Protein AF-A0A7X2CLA0-F1 (afdb_monomer_lite)

Structure (mmCIF, N/CA/C/O backbone):
data_AF-A0A7X2CLA0-F1
#
_entry.id   AF-A0A7X2CLA0-F1
#
loop_
_atom_site.group_PDB
_atom_site.id
_atom_site.type_symbol
_atom_site.label_atom_id
_atom_site.label_alt_id
_atom_site.label_comp_id
_atom_site.label_asym_id
_atom_site.label_entity_id
_atom_site.label_seq_id
_atom_site.pdbx_PDB_ins_code
_atom_site.Cartn_x
_atom_site.Cartn_y
_atom_site.Cartn_z
_atom_site.occupancy
_atom_site.B_iso_or_equiv
_atom_site.auth_seq_id
_atom_site.auth_comp_id
_atom_site.auth_asym_id
_atom_site.auth_atom_id
_atom_site.pdbx_P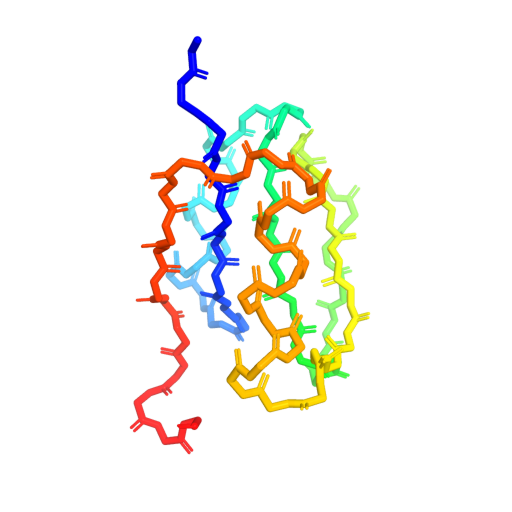DB_model_num
ATOM 1 N N . MET A 1 1 ? -17.010 -0.559 11.878 1.00 72.81 1 MET A N 1
ATOM 2 C CA . MET A 1 1 ? -17.067 -0.376 10.407 1.00 72.81 1 MET A CA 1
ATOM 3 C C . MET A 1 1 ? -15.781 -0.935 9.830 1.00 72.81 1 MET A C 1
ATOM 5 O O . MET A 1 1 ? -14.774 -0.778 10.499 1.00 72.81 1 MET A O 1
ATOM 9 N N . LYS A 1 2 ? -15.812 -1.586 8.659 1.00 90.62 2 LYS A N 1
ATOM 10 C CA . LYS A 1 2 ? -14.617 -2.230 8.092 1.00 90.62 2 LYS A CA 1
ATOM 11 C C . LYS A 1 2 ? -13.635 -1.194 7.528 1.00 90.62 2 LYS A C 1
ATOM 13 O O . LYS A 1 2 ? -14.030 -0.420 6.651 1.00 90.62 2 LYS A O 1
ATOM 18 N N . ARG A 1 3 ? -12.383 -1.179 7.991 1.00 97.81 3 ARG A N 1
ATOM 19 C CA . ARG A 1 3 ? -11.293 -0.375 7.415 1.00 97.81 3 ARG A CA 1
ATOM 20 C C . ARG A 1 3 ? -10.691 -1.114 6.220 1.00 97.81 3 ARG A C 1
ATOM 22 O O . ARG A 1 3 ? -10.443 -2.313 6.291 1.00 97.81 3 ARG A O 1
ATOM 29 N N . ILE A 1 4 ? -10.480 -0.400 5.115 1.00 98.50 4 ILE A N 1
ATOM 30 C CA . ILE A 1 4 ? -10.014 -0.993 3.850 1.00 98.50 4 ILE A CA 1
ATOM 31 C C . ILE A 1 4 ? -8.608 -0.484 3.569 1.00 98.50 4 ILE A C 1
ATOM 33 O O . ILE A 1 4 ? -8.366 0.720 3.672 1.00 98.50 4 ILE A O 1
ATOM 37 N N . LEU A 1 5 ? -7.728 -1.397 3.177 1.00 98.69 5 LEU A N 1
ATOM 38 C CA . LEU A 1 5 ? -6.472 -1.106 2.512 1.00 98.69 5 LEU A CA 1
ATOM 39 C C . LEU A 1 5 ? -6.608 -1.459 1.029 1.00 98.69 5 LEU A C 1
ATOM 41 O O . LEU A 1 5 ? -6.795 -2.621 0.682 1.00 98.69 5 LEU A O 1
ATOM 45 N N . LEU A 1 6 ? -6.522 -0.457 0.163 1.00 98.44 6 LEU A N 1
ATOM 46 C CA . LEU A 1 6 ? -6.508 -0.608 -1.286 1.00 98.44 6 LEU A CA 1
ATOM 47 C C . LEU A 1 6 ? -5.067 -0.513 -1.786 1.00 98.44 6 LEU A C 1
ATOM 49 O O . LEU A 1 6 ? -4.473 0.563 -1.736 1.00 98.44 6 LEU A O 1
ATOM 53 N N . LEU A 1 7 ? -4.513 -1.614 -2.283 1.00 97.81 7 LEU A N 1
ATOM 54 C CA . LEU A 1 7 ? -3.246 -1.603 -3.012 1.00 97.81 7 LEU A CA 1
ATOM 55 C C . LEU A 1 7 ? -3.514 -1.191 -4.460 1.00 97.81 7 LEU A C 1
ATOM 57 O O . LEU A 1 7 ? -4.451 -1.695 -5.078 1.00 97.81 7 LEU A O 1
ATOM 61 N N . GLY A 1 8 ? -2.714 -0.281 -5.012 1.00 95.94 8 GLY A N 1
ATOM 62 C CA . GLY A 1 8 ? -2.904 0.126 -6.398 1.00 95.94 8 GLY A CA 1
ATOM 63 C C . GLY A 1 8 ? -1.731 0.873 -7.013 1.00 95.94 8 GLY A C 1
ATOM 64 O O . GLY A 1 8 ? -0.570 0.552 -6.778 1.00 95.94 8 GLY A O 1
ATOM 65 N N . GLY A 1 9 ? -2.052 1.846 -7.863 1.00 93.06 9 GLY A N 1
ATOM 66 C CA . GLY A 1 9 ? -1.107 2.464 -8.799 1.00 93.06 9 GLY A CA 1
ATOM 67 C C . GLY A 1 9 ? -1.587 2.452 -10.254 1.00 93.06 9 GLY A C 1
ATOM 68 O O . GLY A 1 9 ? -0.895 2.973 -11.121 1.00 93.06 9 GLY A O 1
ATOM 69 N N . VAL A 1 10 ? -2.777 1.901 -10.517 1.00 93.94 10 VAL A N 1
ATOM 70 C CA . VAL A 1 10 ? -3.454 1.922 -11.825 1.00 93.94 10 VAL A CA 1
ATOM 71 C C . VAL A 1 10 ? -4.721 2.780 -11.784 1.00 93.94 10 VAL A C 1
ATOM 73 O O . VAL A 1 10 ? -5.182 3.202 -10.717 1.00 93.94 10 VAL A O 1
ATOM 76 N N . THR A 1 11 ? -5.295 3.054 -12.954 1.00 94.25 11 THR A N 1
ATOM 77 C CA . THR A 1 11 ? -6.473 3.918 -13.107 1.00 94.25 11 THR A CA 1
ATOM 78 C C . THR A 1 11 ? -7.697 3.371 -12.372 1.00 94.25 11 THR A C 1
ATOM 80 O O . THR A 1 11 ? -8.421 4.135 -11.734 1.00 94.25 11 THR A O 1
ATOM 83 N N . GLU A 1 12 ? -7.907 2.059 -12.399 1.00 95.62 12 GLU A N 1
ATOM 84 C CA . GLU A 1 12 ? -9.015 1.367 -11.742 1.00 95.62 12 GLU A CA 1
ATOM 85 C C . GLU A 1 12 ? -8.934 1.515 -10.219 1.00 95.62 12 GLU A C 1
ATOM 87 O O . GLU A 1 12 ? -9.925 1.860 -9.575 1.00 95.62 12 GLU A O 1
ATOM 92 N N . ALA A 1 13 ? -7.741 1.354 -9.640 1.00 96.81 13 ALA A N 1
ATOM 93 C CA . ALA A 1 13 ? -7.527 1.575 -8.214 1.00 96.81 13 ALA A CA 1
ATOM 94 C C . ALA A 1 13 ? -7.795 3.034 -7.823 1.00 96.81 13 ALA A C 1
ATOM 96 O O . ALA A 1 13 ? -8.456 3.295 -6.821 1.00 96.81 13 ALA A O 1
ATOM 97 N N . LEU A 1 14 ? -7.356 4.001 -8.636 1.00 96.44 14 LEU A N 1
ATOM 98 C CA . LEU A 1 14 ? -7.649 5.414 -8.388 1.00 96.44 14 LEU A CA 1
ATOM 99 C C . LEU A 1 14 ? -9.158 5.710 -8.441 1.00 96.44 14 LEU A C 1
ATOM 101 O O . LEU A 1 14 ? -9.660 6.496 -7.634 1.00 96.44 14 LEU A O 1
ATOM 105 N N . ALA A 1 15 ? -9.889 5.077 -9.361 1.00 97.38 15 ALA A N 1
ATOM 106 C CA . ALA A 1 15 ? -11.342 5.202 -9.440 1.00 97.38 15 ALA A CA 1
ATOM 107 C C . ALA A 1 15 ? -12.021 4.671 -8.168 1.00 97.38 15 ALA A C 1
ATOM 109 O O . ALA A 1 15 ? -12.905 5.337 -7.632 1.00 97.38 15 ALA A O 1
ATOM 110 N N . ILE A 1 16 ? -11.559 3.535 -7.636 1.00 97.81 16 ILE A N 1
ATOM 111 C CA . ILE A 1 16 ? -12.038 2.995 -6.357 1.00 97.81 16 ILE A CA 1
ATOM 112 C C . ILE A 1 16 ? -11.681 3.950 -5.210 1.00 97.81 16 ILE A C 1
ATOM 114 O O . ILE A 1 16 ? -12.560 4.312 -4.429 1.00 97.81 16 ILE A O 1
ATOM 118 N N . ALA A 1 17 ? -10.434 4.424 -5.131 1.00 97.81 17 ALA A N 1
ATOM 119 C CA . ALA A 1 17 ? -9.955 5.314 -4.071 1.00 97.81 17 ALA A CA 1
ATOM 120 C C . ALA A 1 17 ? -10.791 6.600 -3.942 1.00 97.81 17 ALA A C 1
ATOM 122 O O . ALA A 1 17 ? -11.063 7.058 -2.835 1.00 97.81 17 ALA A O 1
ATOM 123 N N . ARG A 1 18 ? -11.281 7.152 -5.060 1.00 97.56 18 ARG A N 1
ATOM 124 C CA . ARG A 1 18 ? -12.169 8.331 -5.075 1.00 97.56 18 ARG A CA 1
ATOM 125 C C . ARG A 1 18 ? -13.528 8.107 -4.410 1.00 97.56 18 ARG A C 1
ATOM 127 O O . ARG A 1 18 ? -14.186 9.079 -4.044 1.00 97.56 18 ARG A O 1
ATOM 134 N N . THR A 1 19 ? -13.948 6.856 -4.248 1.00 97.38 19 THR A N 1
ATOM 135 C CA . THR A 1 19 ? -15.194 6.495 -3.553 1.00 97.38 19 THR A CA 1
ATOM 136 C C . THR A 1 19 ? -14.995 6.268 -2.054 1.00 97.38 19 THR A C 1
ATOM 138 O O . THR A 1 19 ? -15.970 6.228 -1.303 1.00 97.38 19 THR A O 1
ATOM 141 N N . LEU A 1 20 ? -13.744 6.138 -1.601 1.00 97.75 20 LEU A N 1
ATOM 142 C CA . LEU A 1 20 ? -13.416 5.816 -0.219 1.00 97.75 20 LEU A CA 1
ATOM 143 C C . LEU A 1 20 ? -13.458 7.054 0.691 1.00 97.75 20 LEU A C 1
ATOM 145 O O . LEU A 1 20 ? -13.018 8.148 0.338 1.00 97.75 20 LEU A O 1
ATOM 149 N N . GLY A 1 21 ? -13.982 6.855 1.901 1.00 97.69 21 GLY A N 1
ATOM 150 C CA . GLY A 1 21 ? -13.931 7.819 3.001 1.00 97.69 21 GLY A CA 1
ATOM 151 C C . GLY A 1 21 ? -12.576 7.881 3.732 1.00 97.69 21 GLY A C 1
ATOM 152 O O . GLY A 1 21 ? -11.702 7.044 3.495 1.00 97.69 21 GLY A O 1
ATOM 153 N N . PRO A 1 22 ? -12.418 8.844 4.660 1.00 97.31 22 PRO A N 1
ATOM 154 C CA . PRO A 1 22 ? -11.154 9.158 5.337 1.00 97.31 22 PRO A CA 1
ATOM 155 C C . PRO A 1 22 ? -10.575 8.017 6.170 1.00 97.31 22 PRO A C 1
ATOM 157 O O . PRO A 1 22 ? -9.371 7.958 6.356 1.00 97.31 22 PRO A O 1
ATOM 160 N N . GLN A 1 23 ? -11.400 7.082 6.637 1.00 96.81 23 GLN A N 1
ATOM 161 C CA . GLN A 1 23 ? -10.923 5.933 7.402 1.00 96.81 23 GLN A CA 1
ATOM 162 C C . GLN A 1 23 ? -10.149 4.909 6.558 1.00 96.81 23 GLN A C 1
ATOM 164 O O . GLN A 1 23 ? -9.449 4.076 7.118 1.00 96.81 23 GLN A O 1
ATOM 169 N N . HIS A 1 24 ? -10.302 4.895 5.233 1.00 98.31 24 HIS A N 1
ATOM 170 C CA . HIS A 1 24 ? -9.656 3.899 4.374 1.00 98.31 24 HIS A CA 1
ATOM 171 C C . HIS A 1 24 ? -8.291 4.385 3.887 1.00 98.31 24 HIS A C 1
ATOM 173 O O . HIS A 1 24 ? -8.020 5.584 3.876 1.00 98.31 24 HIS A O 1
ATOM 179 N N . VAL A 1 25 ? -7.455 3.451 3.437 1.00 98.38 25 VAL A N 1
ATOM 180 C CA . VAL A 1 25 ? -6.100 3.734 2.959 1.00 98.38 25 VAL A CA 1
ATOM 181 C C . VAL A 1 25 ? -5.968 3.318 1.500 1.00 98.38 25 VAL A C 1
AT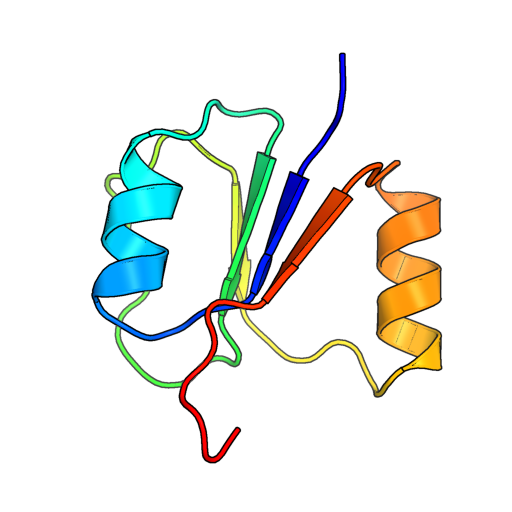OM 183 O O . VAL A 1 25 ? -6.231 2.167 1.158 1.00 98.38 25 VAL A O 1
ATOM 186 N N . TYR A 1 26 ? -5.506 4.236 0.656 1.00 98.12 26 TYR A N 1
ATOM 187 C CA . TYR A 1 26 ? -5.002 3.948 -0.681 1.00 98.12 26 TYR A CA 1
ATOM 188 C C . TYR A 1 26 ? -3.472 3.892 -0.656 1.00 98.12 26 TYR A C 1
ATOM 190 O O . TYR A 1 26 ? -2.818 4.853 -0.250 1.00 98.12 26 TYR A O 1
ATOM 198 N N . SER A 1 27 ? -2.895 2.764 -1.063 1.00 97.56 27 SER A N 1
ATOM 199 C CA . SER A 1 27 ? -1.462 2.496 -0.978 1.00 97.56 27 SER A CA 1
ATOM 200 C C . SER A 1 27 ? -0.804 2.431 -2.349 1.00 97.56 27 SER A C 1
ATOM 202 O O . SER A 1 27 ? -1.240 1.699 -3.240 1.00 97.56 27 SER A O 1
ATOM 204 N N . LEU A 1 28 ? 0.268 3.204 -2.496 1.00 96.06 28 LEU A N 1
ATOM 205 C CA . LEU A 1 28 ? 1.068 3.344 -3.704 1.00 96.06 28 LEU A CA 1
ATOM 206 C C . LEU A 1 28 ? 2.495 2.862 -3.436 1.00 96.06 28 LEU A C 1
ATOM 208 O O . LEU A 1 28 ? 3.131 3.295 -2.477 1.00 96.06 28 LEU A O 1
ATOM 212 N N . ALA A 1 29 ? 3.059 2.061 -4.342 1.00 89.62 29 ALA A N 1
ATOM 213 C CA . ALA A 1 29 ? 4.448 1.601 -4.232 1.00 89.62 29 ALA A CA 1
ATOM 214 C C . ALA A 1 29 ? 5.493 2.740 -4.327 1.00 89.62 29 ALA A C 1
ATOM 216 O O . ALA A 1 29 ? 6.650 2.540 -3.969 1.00 89.62 29 ALA A O 1
ATOM 217 N N . GLY A 1 30 ? 5.092 3.937 -4.779 1.00 80.94 30 GLY A N 1
ATOM 218 C CA . GLY A 1 30 ? 5.975 5.095 -4.988 1.00 80.94 30 GLY A CA 1
ATOM 219 C C . GLY A 1 30 ? 6.314 5.380 -6.451 1.00 80.94 30 GLY A C 1
ATOM 220 O O . GLY A 1 30 ? 7.064 6.308 -6.737 1.00 80.94 30 GLY A O 1
ATOM 221 N N . VAL A 1 31 ? 5.741 4.617 -7.384 1.00 70.69 31 VAL A N 1
ATOM 222 C CA 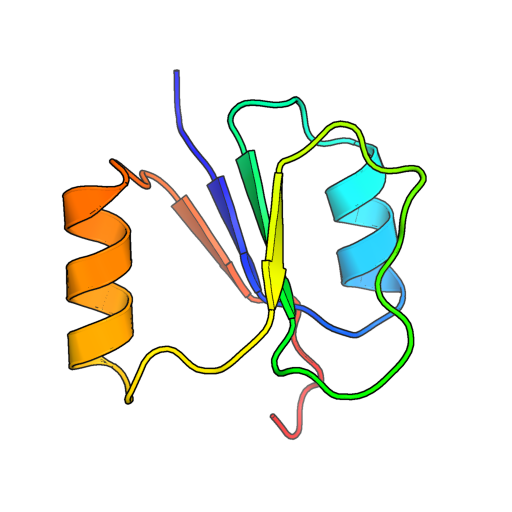. VAL A 1 31 ? 5.881 4.847 -8.825 1.00 70.69 31 VAL A CA 1
ATOM 223 C C . VAL A 1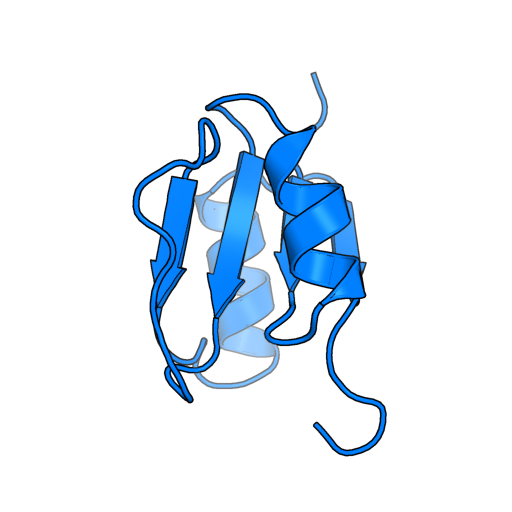 31 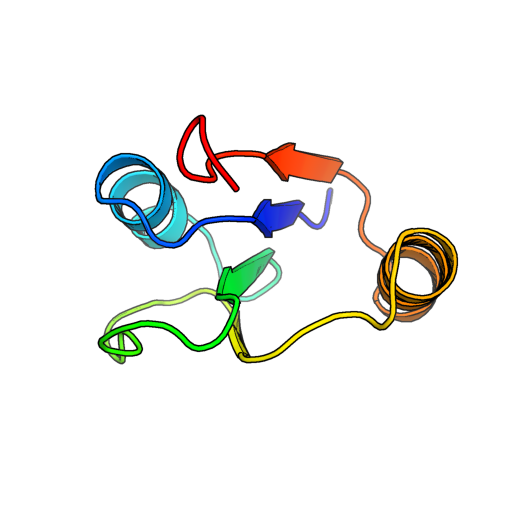? 4.744 5.762 -9.292 1.00 70.69 31 VAL A C 1
ATOM 225 O O . VAL A 1 31 ? 3.573 5.418 -9.157 1.00 70.69 31 VAL A O 1
ATOM 228 N N . GLY A 1 32 ? 5.079 6.935 -9.836 1.00 74.50 32 GLY A N 1
ATOM 229 C CA . GLY A 1 32 ? 4.109 7.863 -10.431 1.00 74.50 32 GLY A CA 1
ATOM 230 C C . GLY A 1 32 ? 3.645 9.008 -9.521 1.00 74.50 32 GLY A C 1
ATOM 231 O O . GLY A 1 32 ? 4.270 9.343 -8.517 1.00 74.50 32 GLY A O 1
ATOM 232 N N . ARG A 1 33 ? 2.557 9.674 -9.929 1.00 85.69 33 ARG A N 1
ATOM 233 C CA . ARG A 1 33 ? 2.026 10.869 -9.257 1.00 85.69 33 ARG A CA 1
ATOM 234 C C . ARG A 1 33 ? 1.117 10.482 -8.093 1.00 85.69 33 ARG A C 1
ATOM 236 O O . ARG A 1 33 ? 0.141 9.763 -8.284 1.00 85.69 33 ARG A O 1
ATOM 243 N N . VAL A 1 34 ? 1.388 11.045 -6.919 1.00 90.06 34 VAL A N 1
ATOM 244 C CA . VAL A 1 34 ? 0.526 10.912 -5.738 1.00 90.06 34 VAL A CA 1
ATOM 245 C C . VAL A 1 34 ? -0.709 11.815 -5.903 1.00 90.06 34 VAL A C 1
ATOM 247 O O . VAL A 1 34 ? -0.544 13.021 -6.115 1.00 90.06 34 VAL A O 1
ATOM 250 N N . PRO A 1 35 ? -1.939 11.274 -5.845 1.00 90.88 35 PRO A N 1
ATOM 251 C CA . PRO A 1 35 ? -3.159 12.077 -5.875 1.00 90.88 35 PRO A CA 1
ATOM 252 C C . PRO A 1 35 ? -3.284 12.943 -4.617 1.00 90.88 35 PRO A C 1
ATOM 254 O O . PRO A 1 35 ? -3.000 12.482 -3.515 1.00 90.88 35 PRO A O 1
ATOM 257 N N . THR A 1 36 ? -3.747 14.181 -4.776 1.00 91.94 36 THR A N 1
ATOM 258 C CA . THR A 1 36 ? -3.939 15.138 -3.667 1.00 91.94 36 THR A CA 1
ATOM 259 C C . THR A 1 36 ? -5.409 15.504 -3.444 1.00 91.94 36 THR A C 1
ATOM 261 O O . THR A 1 36 ? -5.721 16.282 -2.552 1.00 91.94 36 THR A O 1
ATOM 264 N N . ASP A 1 37 ? -6.309 14.980 -4.277 1.00 94.69 37 ASP A N 1
ATOM 265 C CA . ASP A 1 37 ? -7.752 15.245 -4.307 1.00 94.69 37 ASP A CA 1
ATOM 266 C C . ASP A 1 37 ? -8.588 14.153 -3.614 1.00 94.69 37 ASP A C 1
ATOM 268 O O . ASP A 1 37 ? -9.817 14.169 -3.692 1.00 94.69 37 ASP A O 1
ATOM 272 N N . LEU A 1 38 ? -7.944 13.185 -2.956 1.00 97.12 38 LEU A N 1
ATOM 273 C CA . LEU A 1 38 ? -8.624 12.052 -2.329 1.00 97.12 38 LEU A CA 1
ATOM 274 C C . LEU A 1 38 ? -9.098 12.375 -0.910 1.00 97.12 38 LEU A C 1
ATOM 276 O O . LEU A 1 38 ? -8.447 13.099 -0.163 1.00 97.12 38 LEU A O 1
ATOM 280 N N . ARG A 1 39 ? -10.248 11.797 -0.542 1.00 97.62 39 ARG A N 1
ATOM 281 C CA . ARG A 1 39 ? -10.789 11.867 0.824 1.00 97.62 39 ARG A CA 1
ATOM 282 C C . ARG A 1 39 ? -10.182 10.818 1.749 1.00 97.62 39 ARG A C 1
ATOM 284 O O . ARG A 1 39 ? -10.128 11.062 2.947 1.00 97.62 39 ARG A O 1
ATOM 291 N N . CYS A 1 40 ? -9.802 9.661 1.209 1.00 97.69 40 CYS A N 1
ATOM 292 C CA . CYS A 1 40 ? -9.130 8.601 1.951 1.00 97.69 40 CYS A CA 1
ATOM 293 C C . CYS A 1 40 ? -7.669 8.960 2.239 1.00 97.69 40 CYS A C 1
ATOM 295 O O . CYS A 1 40 ? -7.074 9.794 1.553 1.00 97.69 40 CYS A O 1
ATOM 297 N N . GLU A 1 41 ? -7.073 8.294 3.223 1.00 97.62 41 GLU A N 1
ATOM 298 C CA . GLU A 1 41 ? -5.642 8.412 3.484 1.00 97.62 41 GLU A CA 1
ATOM 299 C C . GLU A 1 41 ? -4.843 7.845 2.304 1.00 97.62 41 GLU A C 1
ATOM 301 O O . GLU A 1 41 ? -5.214 6.829 1.711 1.00 97.62 41 GLU A O 1
ATOM 306 N N . VAL A 1 42 ? -3.727 8.492 1.967 1.00 97.25 42 VAL A N 1
ATOM 307 C CA . VAL A 1 42 ? -2.808 8.021 0.927 1.00 97.25 42 VAL A CA 1
ATOM 308 C C . VAL A 1 42 ? -1.483 7.655 1.575 1.00 97.25 42 VAL A C 1
ATOM 310 O O . VAL A 1 42 ? -0.849 8.487 2.223 1.00 97.25 42 VAL A O 1
ATOM 313 N N . ARG A 1 43 ? -1.050 6.410 1.378 1.00 96.31 43 ARG A N 1
ATOM 314 C CA . ARG A 1 43 ? 0.246 5.907 1.830 1.00 96.31 43 ARG A CA 1
ATOM 315 C C . ARG A 1 43 ? 1.143 5.652 0.625 1.00 96.31 43 ARG A C 1
ATOM 317 O O . ARG A 1 43 ? 0.714 5.058 -0.358 1.00 96.31 43 ARG A O 1
ATOM 324 N N . VAL A 1 44 ? 2.407 6.053 0.727 1.00 96.12 44 VAL A N 1
ATOM 325 C CA . VAL A 1 44 ? 3.409 5.846 -0.324 1.00 96.12 44 VAL A CA 1
ATOM 326 C C . VAL A 1 44 ? 4.594 5.055 0.223 1.00 96.12 44 VAL A C 1
ATOM 328 O O . VAL A 1 44 ? 5.069 5.328 1.323 1.00 96.12 44 VAL A O 1
ATOM 331 N N . GLY A 1 45 ? 5.074 4.087 -0.555 1.00 94.25 45 GLY A N 1
ATOM 332 C CA . GLY A 1 45 ? 6.252 3.272 -0.267 1.00 94.25 45 GLY A CA 1
ATOM 333 C C . GLY A 1 45 ? 5.913 1.827 0.088 1.00 94.25 45 GLY A C 1
ATOM 334 O O . GLY A 1 45 ? 4.770 1.488 0.386 1.00 94.25 45 GLY A O 1
ATOM 335 N N . GLY A 1 46 ? 6.928 0.966 0.075 1.00 94.25 46 GLY A N 1
ATOM 336 C CA . GLY A 1 46 ? 6.766 -0.456 0.367 1.00 94.25 46 GLY A CA 1
ATOM 337 C C . GLY A 1 46 ? 6.401 -0.766 1.824 1.00 94.25 46 GLY A C 1
ATOM 338 O O . GLY A 1 46 ? 6.467 0.088 2.715 1.00 94.25 46 GLY A O 1
ATOM 339 N N . TYR A 1 47 ? 6.040 -2.031 2.041 1.00 96.19 47 TYR A N 1
ATOM 340 C CA . TYR A 1 47 ? 5.738 -2.597 3.358 1.00 96.19 47 TYR A CA 1
ATOM 341 C C . TYR A 1 47 ? 6.891 -3.404 3.964 1.00 96.19 47 TYR A C 1
ATOM 343 O O . TYR A 1 47 ? 6.850 -3.686 5.151 1.00 96.19 47 TYR A O 1
ATOM 351 N N . GLY A 1 48 ? 7.915 -3.769 3.182 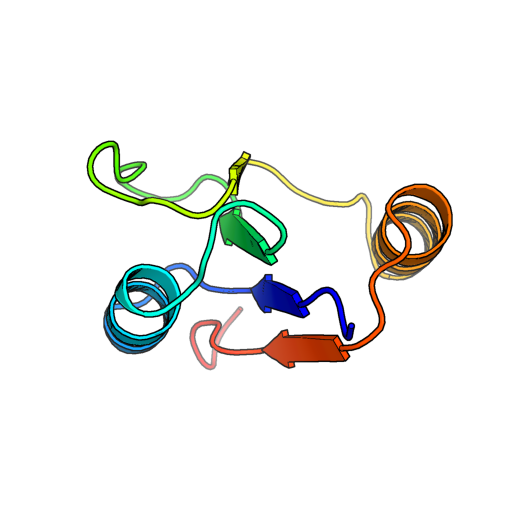1.00 95.44 48 GLY A N 1
ATOM 352 C CA . GLY A 1 48 ? 8.966 -4.691 3.635 1.00 95.44 48 GLY A CA 1
ATOM 353 C C . GLY A 1 48 ? 8.594 -6.171 3.475 1.00 95.44 48 GLY A C 1
ATOM 354 O O . GLY A 1 48 ? 8.983 -6.996 4.292 1.00 95.44 48 GLY A O 1
ATOM 355 N N . GLY A 1 49 ? 7.829 -6.511 2.430 1.00 95.44 49 GLY A N 1
ATOM 356 C CA . GLY A 1 49 ? 7.363 -7.876 2.165 1.00 95.44 49 GLY A CA 1
ATOM 357 C C . GLY A 1 49 ? 6.045 -8.219 2.866 1.00 95.44 49 GLY A C 1
ATOM 358 O O . GLY A 1 49 ? 5.375 -7.350 3.426 1.00 95.44 49 GLY A O 1
ATOM 359 N N . ALA A 1 50 ? 5.659 -9.495 2.804 1.00 96.12 50 ALA A N 1
ATOM 360 C CA . ALA A 1 50 ? 4.374 -9.973 3.317 1.00 96.12 50 ALA A CA 1
ATOM 361 C C . ALA A 1 50 ? 4.236 -9.806 4.840 1.00 96.12 50 ALA A C 1
ATOM 363 O O . ALA A 1 50 ? 3.176 -9.404 5.313 1.00 96.12 50 ALA A O 1
ATOM 364 N N . GLU A 1 51 ? 5.308 -10.050 5.602 1.00 98.12 51 GLU A N 1
ATOM 365 C CA . GLU A 1 51 ? 5.303 -9.863 7.060 1.00 98.12 51 GLU A CA 1
ATOM 366 C C . GLU A 1 51 ? 5.075 -8.400 7.442 1.00 98.12 51 GLU A C 1
ATOM 368 O O . GLU A 1 51 ? 4.235 -8.104 8.290 1.00 98.12 51 GLU A O 1
ATOM 373 N N . GLY A 1 52 ? 5.757 -7.472 6.769 1.00 98.25 52 GLY A N 1
ATOM 374 C CA . GLY A 1 52 ? 5.568 -6.046 7.011 1.00 98.25 52 GLY A CA 1
ATOM 375 C C . GLY A 1 52 ? 4.178 -5.546 6.602 1.00 98.25 52 GLY A C 1
ATOM 376 O O . GLY A 1 52 ? 3.606 -4.694 7.283 1.00 98.25 52 GLY A O 1
ATOM 377 N N . LEU A 1 53 ? 3.579 -6.116 5.547 1.00 97.94 53 LEU A N 1
ATOM 378 C CA . LEU A 1 53 ? 2.187 -5.835 5.179 1.00 97.94 53 LEU A CA 1
ATOM 379 C C . LEU A 1 53 ? 1.216 -6.342 6.253 1.00 97.94 53 LEU A C 1
ATOM 381 O O . LEU A 1 53 ? 0.332 -5.598 6.672 1.00 97.94 53 LEU A O 1
ATOM 385 N N . ALA A 1 54 ? 1.394 -7.578 6.724 1.00 98.19 54 ALA A N 1
ATOM 386 C CA . ALA A 1 54 ? 0.558 -8.160 7.771 1.00 98.19 54 ALA A CA 1
ATOM 387 C C . ALA A 1 54 ? 0.660 -7.368 9.083 1.00 98.19 54 ALA A C 1
ATOM 389 O O . ALA A 1 54 ? -0.357 -7.078 9.713 1.00 98.19 54 ALA A O 1
ATOM 390 N N . HIS A 1 55 ? 1.873 -6.958 9.458 1.00 98.50 55 HIS A N 1
ATOM 391 C CA . HIS A 1 55 ? 2.109 -6.106 10.618 1.00 98.50 55 HIS A CA 1
ATOM 392 C C . HIS A 1 55 ? 1.393 -4.759 10.479 1.00 98.50 55 HIS A C 1
ATOM 394 O O . HIS A 1 55 ? 0.611 -4.392 11.353 1.00 98.50 55 HIS A O 1
ATOM 400 N N . TYR A 1 56 ? 1.560 -4.079 9.340 1.00 98.19 56 TYR A N 1
ATOM 401 C CA . TYR A 1 56 ? 0.861 -2.826 9.060 1.00 98.19 56 TYR A CA 1
ATOM 402 C C . TYR A 1 56 ? -0.663 -2.981 9.142 1.00 98.19 56 TYR A C 1
ATOM 404 O O . TYR A 1 56 ? -1.340 -2.147 9.742 1.00 98.19 56 TYR A O 1
ATOM 412 N N . MET A 1 57 ? -1.219 -4.048 8.561 1.00 98.06 57 MET A N 1
ATOM 413 C CA . MET A 1 57 ? -2.656 -4.317 8.627 1.00 98.06 57 MET A CA 1
ATOM 414 C C . MET A 1 57 ? -3.137 -4.495 10.072 1.00 98.06 57 MET A C 1
ATOM 416 O O . MET A 1 57 ? -4.186 -3.959 10.423 1.00 98.06 57 MET A O 1
ATOM 420 N N . GLY A 1 58 ? -2.364 -5.193 10.909 1.00 98.12 58 GLY A N 1
ATOM 421 C CA . GLY A 1 58 ? -2.666 -5.372 12.329 1.00 98.12 58 GLY A CA 1
ATOM 422 C C . GLY A 1 58 ? -2.619 -4.063 13.117 1.00 98.12 58 GLY A C 1
ATOM 423 O O . GLY A 1 58 ? -3.575 -3.736 13.816 1.00 98.12 58 GLY A O 1
ATOM 424 N N . GLU A 1 59 ? -1.548 -3.281 12.967 1.00 97.88 59 GLU A N 1
ATOM 425 C CA . GLU A 1 59 ? -1.379 -2.009 13.683 1.00 97.88 59 GLU A CA 1
ATOM 426 C C . GLU A 1 59 ? -2.428 -0.962 13.296 1.00 97.88 59 GLU A C 1
ATOM 428 O O . GLU A 1 59 ? -2.902 -0.210 14.144 1.00 97.88 59 GLU A O 1
ATOM 433 N N . GLN A 1 60 ? -2.804 -0.910 12.016 1.00 97.19 60 GLN A N 1
ATOM 434 C CA . GLN A 1 60 ? -3.770 0.067 11.510 1.00 97.19 60 GLN A CA 1
ATOM 435 C C . GLN A 1 60 ? -5.228 -0.397 11.630 1.00 97.19 60 GLN A C 1
ATOM 437 O O . GLN A 1 60 ? -6.138 0.364 11.289 1.00 97.19 60 GLN A O 1
ATOM 442 N N . GLY A 1 61 ? -5.465 -1.628 12.095 1.00 97.38 61 GLY A N 1
ATOM 443 C CA . GLY A 1 61 ? -6.801 -2.212 12.194 1.00 97.38 61 GLY A CA 1
ATOM 444 C C . GLY A 1 61 ? -7.486 -2.343 10.832 1.00 97.38 61 GLY A C 1
ATOM 445 O O . GLY A 1 61 ? -8.635 -1.936 10.684 1.00 97.38 61 GLY A O 1
ATOM 446 N N . ILE A 1 62 ? -6.770 -2.838 9.818 1.00 98.31 62 ILE A N 1
ATOM 447 C CA . ILE A 1 62 ? -7.315 -3.100 8.480 1.00 98.31 62 ILE A CA 1
ATOM 448 C C . ILE A 1 62 ? -8.124 -4.401 8.497 1.00 98.31 62 ILE A C 1
ATOM 450 O O . ILE A 1 62 ? -7.585 -5.471 8.764 1.00 98.31 62 ILE A O 1
ATOM 454 N N . ASP A 1 63 ? -9.399 -4.318 8.118 1.00 97.94 63 ASP A N 1
ATOM 455 C CA . ASP A 1 63 ? -10.312 -5.467 8.055 1.00 97.94 63 ASP A CA 1
ATOM 456 C C . ASP A 1 63 ? -10.396 -6.099 6.658 1.00 97.94 63 ASP A C 1
ATOM 458 O O . ASP A 1 63 ? -10.841 -7.238 6.509 1.00 97.94 63 ASP A O 1
ATOM 462 N N . LEU A 1 64 ? -10.046 -5.341 5.613 1.00 98.06 64 LEU A N 1
ATOM 463 C CA . LEU A 1 64 ? -10.130 -5.781 4.223 1.00 98.06 64 LEU A CA 1
ATOM 464 C C . LEU A 1 64 ? -8.942 -5.266 3.412 1.00 98.06 64 LEU A C 1
ATOM 466 O O . LEU A 1 64 ? -8.692 -4.062 3.369 1.00 98.06 64 LEU A O 1
ATOM 470 N N . LEU A 1 65 ? -8.271 -6.181 2.717 1.00 97.88 65 LEU A N 1
ATOM 471 C CA . LEU A 1 65 ? -7.287 -5.870 1.688 1.00 97.88 65 LEU A CA 1
ATOM 472 C C . LEU A 1 65 ? -7.948 -6.007 0.313 1.00 97.88 65 LEU A C 1
ATOM 474 O O . LEU A 1 65 ? -8.511 -7.056 0.004 1.00 97.88 65 LEU A O 1
ATOM 478 N N . LEU A 1 66 ? -7.877 -4.958 -0.501 1.00 97.94 66 LEU A N 1
ATOM 479 C CA . LEU A 1 66 ? -8.274 -4.982 -1.903 1.00 97.94 66 LEU A CA 1
ATOM 480 C C . LEU A 1 66 ? -7.031 -4.773 -2.761 1.00 97.94 66 LEU A C 1
ATOM 482 O O . LEU A 1 66 ? -6.428 -3.701 -2.729 1.00 97.94 66 LEU A O 1
ATOM 486 N N . ASP A 1 67 ? -6.653 -5.800 -3.512 1.00 97.44 67 ASP A N 1
ATOM 487 C CA . ASP A 1 67 ? -5.559 -5.716 -4.469 1.00 97.44 67 ASP A CA 1
ATOM 488 C C . ASP A 1 67 ? -6.098 -5.280 -5.833 1.00 97.44 67 ASP A C 1
ATOM 490 O O . ASP A 1 67 ? -6.789 -6.030 -6.521 1.00 97.44 67 ASP A O 1
ATOM 494 N N . ALA A 1 68 ? -5.816 -4.029 -6.186 1.00 96.81 68 ALA A N 1
ATOM 495 C CA . ALA A 1 68 ? -6.058 -3.462 -7.503 1.00 96.81 68 ALA A CA 1
ATOM 496 C C . ALA A 1 68 ? -4.733 -2.965 -8.106 1.00 96.81 68 ALA A C 1
ATOM 498 O O . ALA A 1 68 ? -4.677 -1.905 -8.730 1.00 96.81 68 ALA A O 1
ATOM 499 N N . THR A 1 69 ? -3.636 -3.684 -7.864 1.00 95.25 69 THR A N 1
ATOM 500 C CA . THR A 1 69 ? -2.337 -3.396 -8.478 1.00 95.25 69 THR A CA 1
ATOM 501 C C . THR A 1 69 ? -2.309 -3.807 -9.955 1.00 95.25 69 THR A C 1
ATOM 503 O O . THR A 1 69 ? -3.228 -4.436 -10.481 1.00 95.25 69 THR A O 1
ATOM 506 N N . HIS A 1 70 ? -1.261 -3.393 -10.670 1.00 92.69 70 HIS A N 1
ATOM 507 C CA . HIS A 1 70 ? -1.056 -3.831 -12.049 1.00 92.69 70 HIS A CA 1
ATOM 508 C C . HIS A 1 70 ? -0.766 -5.347 -12.077 1.00 92.69 70 HIS A C 1
ATOM 510 O O . HIS A 1 70 ? -0.004 -5.800 -11.231 1.00 92.69 70 HIS A O 1
ATOM 516 N N . PRO A 1 71 ? -1.226 -6.130 -13.076 1.00 92.94 71 PRO A N 1
ATOM 517 C CA . PRO A 1 71 ? -1.011 -7.590 -13.129 1.00 92.94 71 PRO A CA 1
ATOM 518 C C . PRO A 1 71 ? 0.449 -8.085 -13.160 1.00 92.94 71 PRO A C 1
ATOM 520 O O . PRO A 1 71 ? 0.682 -9.288 -13.184 1.00 92.94 71 PRO A O 1
ATOM 523 N N . TYR A 1 72 ? 1.418 -7.170 -13.228 1.00 90.19 72 TYR A N 1
ATOM 524 C CA . TYR A 1 72 ? 2.859 -7.452 -13.265 1.00 90.19 72 TYR A CA 1
ATOM 525 C C . TYR A 1 72 ? 3.591 -6.918 -12.017 1.00 90.19 72 TYR A C 1
ATOM 527 O O . TYR A 1 72 ? 4.817 -6.820 -12.038 1.00 90.19 72 TYR A O 1
ATOM 535 N N . ALA A 1 73 ? 2.844 -6.487 -10.995 1.00 85.81 73 ALA A N 1
ATOM 536 C CA . ALA A 1 73 ? 3.370 -5.999 -9.722 1.00 85.81 73 ALA A CA 1
ATOM 537 C C . ALA A 1 73 ? 3.784 -7.146 -8.789 1.00 85.81 73 ALA A C 1
ATOM 539 O O . ALA A 1 73 ? 3.175 -8.236 -8.877 1.00 85.81 73 ALA A O 1
#

InterPro domains:
  IPR003723 Precorrin-6x reductase [PF02571] (3-73)
  IPR003723 Precorrin-6x reductase [PS51014] (3-73)
  IPR003723 Precorrin-6x reductase [PTHR36925] (1-73)

Secondary structure (DSSP, 8-state):
---EEEEE-SHHHHHHHTT--TTSEEEE-S-SPPPSS-SSEEEES--SHHHHHHHHHHHTT--EEEE---TT-

Sequence (73 aa):
MKRILLLGGVTEALAIARTLGPQHVYSLAGVGRVPTDLRCEVRVGGYGGAEGLAHYMGEQGIDLLLDATHPYA

pLDDT: mean 94.88, std 5.68, range [70.69, 98.69]

Radius of gyration: 11.42 Å; chains: 1; bounding box: 26×25×27 Å

Organism: NCBI:txid1608996

Foldseek 3Di:
DAEEEEEEDDPVSVVVQQVDAQRYEYEEQAPDDDDPPGRYHYHYHDQPPPVSVVVVCVVSVHRYYHYPYDPVD